Protein AF-X6NHM5-F1 (afdb_monomer_lite)

Foldseek 3Di:
DVPVVVVVVVVVVVVVVVVVVVVVVVVVVVVVVVVVVVVVVVVVVLVVLVVVLVVLVVVLVVLVVVLVVLVVVLVVVLVVLVVVLVVLVVVLVVCVVCLVVVLVVDPDPVVNVVSVVVSVVSVVVSVVSVVVSVVVSVVSVVVSVVSVVVSVVSVVVSVVSVVVSVVVPD

Radius of gyration: 43.14 Å; chains: 1; bounding box: 82×21×137 Å

Structure (mmCIF, N/CA/C/O backbone):
data_AF-X6NHM5-F1
#
_entry.id   AF-X6NHM5-F1
#
loop_
_atom_site.group_PDB
_atom_site.id
_atom_site.type_symbol
_atom_site.label_atom_id
_atom_site.label_alt_id
_atom_site.label_comp_id
_atom_site.label_asym_id
_atom_site.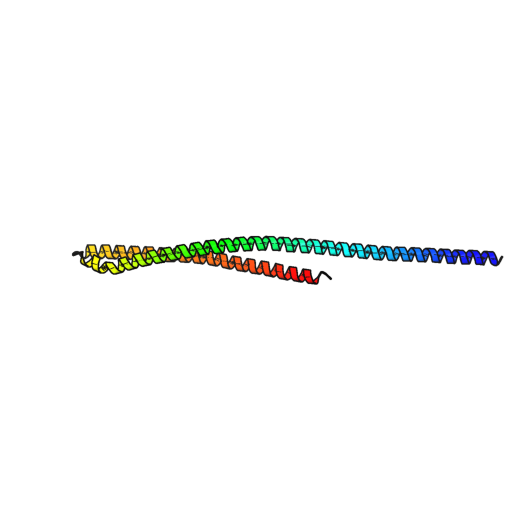label_entity_id
_atom_site.label_seq_id
_atom_site.pdbx_PDB_ins_code
_atom_site.Cartn_x
_atom_site.Cartn_y
_atom_site.Cartn_z
_atom_site.occupancy
_atom_site.B_iso_or_equiv
_atom_site.auth_seq_id
_atom_site.auth_comp_id
_atom_site.auth_asym_id
_atom_site.auth_atom_id
_atom_site.pdbx_PDB_model_num
ATOM 1 N N . MET A 1 1 ? 53.031 12.654 -90.126 1.00 52.62 1 MET A N 1
ATOM 2 C CA . MET A 1 1 ? 52.202 13.655 -89.400 1.00 52.62 1 MET A CA 1
ATOM 3 C C . MET A 1 1 ? 50.779 13.189 -89.024 1.00 52.62 1 MET A C 1
ATOM 5 O O . MET A 1 1 ? 50.084 13.960 -88.372 1.00 52.62 1 MET A O 1
ATOM 9 N N . ARG A 1 2 ? 50.324 11.963 -89.361 1.00 51.19 2 ARG A N 1
ATOM 10 C CA . ARG A 1 2 ? 49.037 11.410 -88.867 1.00 51.19 2 ARG A CA 1
ATOM 11 C C . ARG A 1 2 ? 49.172 10.538 -87.603 1.00 51.19 2 ARG A C 1
ATOM 13 O O . ARG A 1 2 ? 48.276 10.583 -86.773 1.00 51.19 2 ARG A O 1
ATOM 20 N N . GLU A 1 3 ? 50.293 9.840 -87.407 1.00 51.38 3 GLU A N 1
ATOM 21 C CA . GLU A 1 3 ? 50.509 8.931 -86.259 1.00 51.38 3 GLU A CA 1
ATOM 22 C C . GLU A 1 3 ? 50.640 9.661 -84.911 1.00 51.38 3 GLU A C 1
ATOM 24 O O . GLU A 1 3 ? 49.907 9.341 -83.979 1.00 51.38 3 GLU A O 1
ATOM 29 N N . LEU A 1 4 ? 51.431 10.742 -84.852 1.00 51.44 4 LEU A N 1
ATOM 30 C CA . LEU A 1 4 ? 51.610 11.583 -83.652 1.00 51.44 4 LEU A CA 1
ATOM 31 C C . LEU A 1 4 ? 50.310 12.225 -83.128 1.00 51.44 4 LEU A C 1
ATOM 33 O O . LEU A 1 4 ? 50.198 12.496 -81.935 1.00 51.44 4 LEU A O 1
ATOM 37 N N . ARG A 1 5 ? 49.314 12.470 -84.000 1.00 49.97 5 ARG A N 1
ATOM 38 C CA . ARG A 1 5 ? 47.981 12.962 -83.591 1.00 49.97 5 ARG A CA 1
ATOM 39 C C . ARG A 1 5 ? 47.103 11.849 -83.019 1.00 49.97 5 ARG A C 1
ATOM 41 O O . ARG A 1 5 ? 46.233 12.139 -82.204 1.00 49.97 5 ARG A O 1
ATOM 48 N N . SER A 1 6 ? 47.305 10.598 -83.436 1.00 55.91 6 SER A N 1
ATOM 49 C CA . SER A 1 6 ? 46.539 9.461 -82.915 1.00 55.91 6 SER A CA 1
ATOM 50 C C . SER A 1 6 ? 47.004 9.071 -81.510 1.00 55.91 6 SER A C 1
ATOM 52 O O . SER A 1 6 ? 46.161 8.896 -80.637 1.00 55.91 6 SER A O 1
ATOM 54 N N . GLU A 1 7 ? 48.317 9.095 -81.250 1.00 55.78 7 GLU A N 1
ATOM 55 C CA . GLU A 1 7 ? 48.898 8.799 -79.932 1.00 55.78 7 GLU A CA 1
ATOM 56 C C . GLU A 1 7 ? 48.515 9.848 -78.883 1.00 55.78 7 GLU A C 1
ATOM 58 O O . GLU A 1 7 ? 48.032 9.494 -77.812 1.00 55.78 7 GLU A O 1
ATOM 63 N N . THR A 1 8 ? 48.595 11.144 -79.213 1.00 61.34 8 THR A N 1
ATOM 64 C CA . THR A 1 8 ? 48.142 12.221 -78.306 1.00 61.34 8 THR A CA 1
ATOM 65 C C . THR A 1 8 ? 46.634 12.193 -78.051 1.00 61.34 8 THR A C 1
ATOM 67 O O . THR A 1 8 ? 46.175 12.591 -76.980 1.00 61.34 8 THR A O 1
ATOM 70 N N . THR A 1 9 ? 45.836 11.714 -79.008 1.00 66.38 9 THR A N 1
ATOM 71 C CA . THR A 1 9 ? 44.388 11.542 -78.810 1.00 66.38 9 THR A CA 1
ATOM 72 C C . THR A 1 9 ? 44.104 10.336 -77.912 1.00 66.38 9 THR A C 1
ATOM 74 O O . THR A 1 9 ? 43.280 10.422 -77.003 1.00 66.38 9 THR A O 1
ATOM 77 N N . GLN A 1 10 ? 44.821 9.230 -78.108 1.00 65.44 10 GLN A N 1
ATOM 78 C CA . GLN A 1 10 ? 44.658 7.991 -77.348 1.00 65.44 10 GLN A CA 1
ATOM 79 C C . GLN A 1 10 ? 45.160 8.126 -75.899 1.00 65.44 10 GLN A C 1
ATOM 81 O O . GLN A 1 10 ? 44.503 7.650 -74.972 1.00 65.44 10 GLN A O 1
ATOM 86 N N . GLU A 1 11 ? 46.249 8.864 -75.680 1.00 72.81 11 GLU A N 1
ATOM 87 C CA . GLU A 1 11 ? 46.784 9.193 -74.354 1.00 72.81 11 GLU A CA 1
ATOM 88 C C . GLU A 1 11 ? 45.845 10.127 -73.568 1.00 72.81 11 GLU A C 1
ATOM 90 O O . GLU A 1 11 ? 45.578 9.900 -72.385 1.00 72.81 11 GLU A O 1
ATOM 95 N N . ASN A 1 12 ? 45.243 11.119 -74.237 1.00 77.06 12 ASN A N 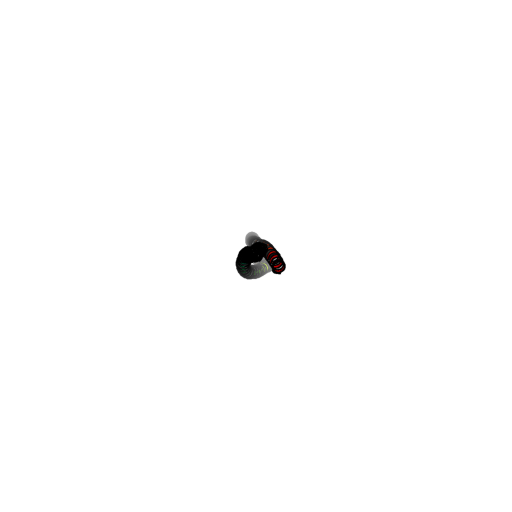1
ATOM 96 C CA . ASN A 1 12 ? 44.222 11.978 -73.629 1.00 77.06 12 ASN A CA 1
ATOM 97 C C . ASN A 1 12 ? 42.945 11.206 -73.267 1.00 77.06 12 ASN A C 1
ATOM 99 O O . ASN A 1 12 ? 42.371 11.430 -72.200 1.00 77.06 12 ASN A O 1
ATOM 103 N N . ILE A 1 13 ? 42.511 10.265 -74.114 1.00 76.31 13 ILE A N 1
ATOM 104 C CA . ILE A 1 13 ? 41.374 9.384 -73.813 1.00 76.31 13 ILE A CA 1
ATOM 105 C C . ILE A 1 13 ? 41.683 8.519 -72.585 1.00 76.31 13 ILE A C 1
ATOM 107 O O . ILE A 1 13 ? 40.864 8.443 -71.668 1.00 76.31 13 ILE A O 1
ATOM 111 N N . TYR A 1 14 ? 42.872 7.916 -72.522 1.00 75.94 14 TYR A N 1
ATOM 112 C CA . TYR A 1 14 ? 43.276 7.088 -71.386 1.00 75.94 14 TYR A CA 1
ATOM 113 C C . TYR A 1 14 ? 43.342 7.890 -70.078 1.00 75.94 14 TYR A C 1
ATOM 115 O O . TYR A 1 14 ? 42.801 7.462 -69.056 1.00 75.94 14 TYR A O 1
ATOM 123 N N . LYS A 1 15 ? 43.924 9.094 -70.108 1.00 84.44 15 LYS A N 1
ATOM 124 C CA . LYS A 1 15 ? 43.988 9.992 -68.947 1.00 84.44 15 LYS A CA 1
ATOM 125 C C . LYS A 1 15 ? 42.595 10.374 -68.433 1.00 84.44 15 LYS A C 1
ATOM 127 O O . LYS A 1 15 ? 42.334 10.261 -67.236 1.00 84.44 15 LYS A O 1
ATOM 132 N N . ASN A 1 16 ? 41.677 10.721 -69.337 1.00 82.81 16 ASN A N 1
ATOM 133 C CA . ASN A 1 16 ? 40.291 11.041 -68.989 1.00 82.81 16 ASN A CA 1
ATOM 134 C C . ASN A 1 16 ? 39.555 9.847 -68.357 1.00 82.81 16 ASN A C 1
ATOM 136 O O . ASN A 1 16 ? 38.809 10.020 -67.392 1.00 82.81 16 ASN A O 1
ATOM 140 N N . LEU A 1 17 ? 39.789 8.628 -68.857 1.00 76.44 17 LEU A N 1
ATOM 141 C CA . LEU A 1 17 ? 39.217 7.406 -68.282 1.00 76.44 17 LEU A CA 1
ATOM 142 C C . LEU A 1 17 ? 39.751 7.135 -66.868 1.00 76.44 17 LEU A C 1
ATOM 144 O O . LEU A 1 17 ? 38.972 6.828 -65.962 1.00 76.44 17 LEU A O 1
ATOM 148 N N . VAL A 1 18 ? 41.058 7.298 -66.647 1.00 86.50 18 VAL A N 1
ATOM 149 C CA . VAL A 1 18 ? 41.680 7.136 -65.322 1.00 86.50 18 VAL A CA 1
ATOM 150 C C . VAL A 1 18 ? 41.124 8.152 -64.319 1.00 86.50 18 VAL A C 1
ATOM 152 O O . VAL A 1 18 ? 40.799 7.788 -63.182 1.00 86.50 18 VAL A O 1
ATOM 155 N N . ASP A 1 19 ? 40.959 9.410 -64.727 1.00 89.06 19 ASP A N 1
ATOM 156 C CA . ASP A 1 19 ? 40.415 10.460 -63.864 1.00 89.06 19 ASP A CA 1
ATOM 157 C C . ASP A 1 19 ? 38.925 10.239 -63.546 1.00 89.06 19 ASP A C 1
ATOM 159 O O . ASP A 1 19 ? 38.513 10.411 -62.392 1.00 89.06 19 ASP A O 1
ATOM 163 N N . ALA A 1 20 ? 38.131 9.743 -64.502 1.00 76.06 20 ALA A N 1
ATOM 164 C CA . ALA A 1 20 ? 36.736 9.361 -64.275 1.00 76.06 20 ALA A CA 1
ATOM 165 C C . ALA A 1 20 ? 36.598 8.198 -63.273 1.00 76.06 20 ALA A C 1
ATOM 167 O O . ALA A 1 20 ? 35.759 8.250 -62.366 1.00 76.06 20 ALA A O 1
ATOM 168 N N . VAL A 1 21 ? 37.452 7.170 -63.370 1.00 80.88 21 VAL A N 1
ATOM 169 C CA . VAL A 1 21 ? 37.481 6.049 -62.411 1.00 80.88 21 VAL A CA 1
ATOM 170 C C . VAL A 1 21 ? 37.860 6.537 -61.008 1.00 80.88 21 VAL A C 1
ATOM 172 O O . VAL A 1 21 ? 37.208 6.171 -60.023 1.00 80.88 21 VAL A O 1
ATOM 175 N N . ARG A 1 22 ? 38.867 7.413 -60.891 1.00 85.19 22 ARG A N 1
ATOM 176 C CA . ARG A 1 22 ? 39.259 8.021 -59.607 1.00 85.19 22 ARG A CA 1
ATOM 177 C C . ARG A 1 22 ? 38.136 8.858 -59.000 1.00 85.19 22 ARG A C 1
ATOM 179 O O . ARG A 1 22 ? 37.890 8.753 -57.796 1.00 85.19 22 ARG A O 1
ATOM 186 N N . LEU A 1 23 ? 37.447 9.661 -59.810 1.00 84.12 23 LEU A N 1
ATOM 187 C CA . LEU A 1 23 ? 36.310 10.463 -59.365 1.00 84.12 23 LEU A CA 1
ATOM 188 C C . LEU A 1 23 ? 35.165 9.572 -58.867 1.00 84.12 23 LEU A C 1
ATOM 190 O O . LEU A 1 23 ? 34.665 9.793 -57.765 1.00 84.12 23 LEU A O 1
ATOM 194 N N . ASN A 1 24 ? 34.810 8.520 -59.610 1.00 82.88 24 ASN A N 1
ATOM 195 C CA . ASN A 1 24 ? 33.775 7.565 -59.206 1.00 82.88 24 ASN A CA 1
ATOM 196 C C . ASN A 1 24 ? 34.109 6.898 -57.858 1.00 82.88 24 ASN A C 1
ATOM 198 O O . ASN A 1 24 ? 33.262 6.821 -56.967 1.00 82.88 24 ASN A O 1
ATOM 202 N N . ASN A 1 25 ? 35.366 6.493 -57.653 1.00 85.69 25 ASN A N 1
ATOM 203 C CA . ASN A 1 25 ? 35.817 5.919 -56.381 1.00 85.69 25 ASN A CA 1
ATOM 204 C C . ASN A 1 25 ? 35.744 6.922 -55.219 1.00 85.69 25 ASN A C 1
ATOM 206 O O . ASN A 1 25 ? 35.293 6.565 -54.129 1.00 85.69 25 ASN A O 1
ATOM 210 N N . ARG A 1 26 ? 36.124 8.190 -55.441 1.00 84.88 26 ARG A N 1
ATOM 211 C CA . ARG A 1 26 ? 35.975 9.260 -54.437 1.00 84.88 26 ARG A CA 1
ATOM 212 C C . ARG A 1 26 ? 34.509 9.510 -54.088 1.00 84.88 26 ARG A C 1
ATOM 214 O O . ARG A 1 26 ? 34.182 9.597 -52.908 1.00 84.88 26 ARG A O 1
ATOM 221 N N . LEU A 1 27 ? 33.620 9.572 -55.080 1.00 83.69 27 LEU A N 1
ATOM 222 C CA . LEU A 1 27 ? 32.183 9.772 -54.866 1.00 83.69 27 LEU A CA 1
ATOM 223 C C . LEU A 1 27 ? 31.553 8.607 -54.089 1.00 83.69 27 LEU A C 1
ATOM 225 O O . LEU A 1 27 ? 30.811 8.842 -53.134 1.00 83.69 27 LEU A O 1
ATOM 229 N N . LYS A 1 28 ? 31.905 7.358 -54.425 1.00 84.75 28 LYS A N 1
ATOM 230 C CA . LYS A 1 28 ? 31.481 6.164 -53.672 1.00 84.75 28 LYS A CA 1
ATOM 231 C C . LYS A 1 28 ? 31.977 6.195 -52.227 1.00 84.75 28 LYS A C 1
ATOM 233 O O . LYS A 1 28 ? 31.181 5.982 -51.313 1.00 84.75 28 LYS A O 1
ATOM 238 N N . LYS A 1 29 ? 33.257 6.523 -52.008 1.00 86.56 29 LYS A N 1
ATOM 239 C CA . LYS A 1 29 ? 33.836 6.678 -50.665 1.00 86.56 29 LYS A CA 1
ATOM 240 C C . LYS A 1 29 ? 33.117 7.769 -49.869 1.00 86.56 29 LYS A C 1
ATOM 242 O O . LYS A 1 29 ? 32.764 7.544 -48.718 1.00 86.56 29 LYS A O 1
ATOM 247 N N . ASN A 1 30 ? 32.838 8.916 -50.482 1.00 88.56 30 ASN A N 1
ATOM 248 C CA . ASN A 1 30 ? 32.126 10.014 -49.826 1.00 88.56 30 ASN A CA 1
ATOM 249 C C . ASN A 1 30 ? 30.689 9.627 -49.452 1.00 88.56 30 ASN A C 1
ATOM 251 O O . ASN A 1 30 ? 30.248 9.930 -48.345 1.00 88.56 30 ASN A O 1
ATOM 255 N N . LYS A 1 31 ? 29.971 8.918 -50.334 1.00 89.38 31 LYS A N 1
ATOM 256 C CA . LYS A 1 31 ? 28.634 8.382 -50.036 1.00 89.38 31 LYS A CA 1
ATOM 257 C C . LYS A 1 31 ? 28.677 7.396 -48.867 1.00 89.38 31 LYS A C 1
ATOM 259 O O . LYS A 1 31 ? 27.874 7.518 -47.949 1.00 89.38 31 LYS A O 1
ATOM 264 N N . PHE A 1 32 ? 29.636 6.470 -48.871 1.00 87.06 32 PHE A N 1
ATOM 265 C CA . PHE A 1 32 ? 29.839 5.525 -47.773 1.00 87.06 32 PHE A CA 1
ATOM 266 C C . PHE A 1 32 ? 30.114 6.243 -46.444 1.00 87.06 32 PHE A C 1
ATOM 268 O O . PHE A 1 32 ? 29.425 5.992 -45.463 1.00 87.06 32 PHE A O 1
ATOM 275 N N . LEU A 1 33 ? 31.051 7.198 -46.420 1.00 90.19 33 LEU A N 1
ATOM 276 C CA . LEU A 1 33 ? 31.375 7.969 -45.214 1.00 90.19 33 LEU A CA 1
ATOM 277 C C . LEU A 1 33 ? 30.179 8.784 -44.700 1.00 90.19 33 LEU A C 1
ATOM 279 O O . LEU A 1 33 ? 29.989 8.893 -43.489 1.00 90.19 33 LEU A O 1
ATOM 283 N N . LYS A 1 34 ? 29.352 9.334 -45.600 1.00 91.19 34 LYS A N 1
ATOM 284 C CA . LYS A 1 34 ? 28.111 10.026 -45.226 1.00 91.19 34 LYS A CA 1
ATOM 285 C C . LYS A 1 34 ? 27.117 9.073 -44.559 1.00 91.19 34 LYS A C 1
ATOM 287 O O . LYS A 1 34 ? 26.538 9.448 -43.542 1.00 91.19 34 LYS A O 1
ATOM 292 N N . ASN A 1 35 ? 26.953 7.865 -45.098 1.00 89.75 35 ASN A N 1
ATOM 293 C CA . ASN A 1 35 ? 26.085 6.843 -44.511 1.00 89.75 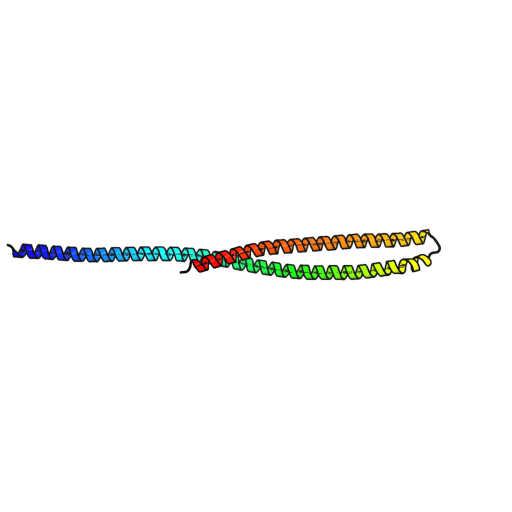35 ASN A CA 1
ATOM 294 C C . ASN A 1 35 ? 26.595 6.418 -43.130 1.00 89.75 35 ASN A C 1
ATOM 296 O O . ASN A 1 35 ? 25.856 6.542 -42.166 1.00 89.75 35 ASN A O 1
ATOM 300 N N . VAL A 1 36 ? 27.882 6.074 -43.001 1.00 87.62 36 VAL A N 1
ATOM 301 C CA . VAL A 1 36 ? 28.494 5.702 -41.711 1.00 87.62 36 VAL A CA 1
ATOM 302 C C . VAL A 1 36 ? 28.327 6.806 -40.665 1.00 87.62 36 VAL A C 1
ATOM 304 O O . VAL A 1 36 ? 28.010 6.531 -39.510 1.00 87.62 36 VAL A O 1
ATOM 307 N N . ARG A 1 37 ? 28.500 8.077 -41.052 1.00 91.06 37 ARG A N 1
ATOM 308 C CA . ARG A 1 37 ? 28.278 9.210 -40.144 1.00 91.06 37 ARG A CA 1
ATOM 309 C C . ARG A 1 37 ? 26.819 9.306 -39.693 1.00 91.06 37 ARG A C 1
ATOM 311 O O . ARG A 1 37 ? 26.570 9.618 -38.530 1.00 91.06 37 ARG A O 1
ATOM 318 N N . ASN A 1 38 ? 25.874 9.072 -40.599 1.00 91.44 38 ASN A N 1
ATOM 319 C CA . ASN A 1 38 ? 24.453 9.059 -40.271 1.00 91.44 38 ASN A CA 1
ATOM 320 C C . ASN A 1 38 ? 24.103 7.887 -39.344 1.00 91.44 38 ASN A C 1
ATOM 322 O O . ASN A 1 38 ? 23.431 8.097 -38.339 1.00 91.44 38 ASN A O 1
ATOM 326 N N . ASP A 1 39 ? 24.617 6.693 -39.626 1.00 86.31 39 ASP A N 1
ATOM 327 C CA . ASP A 1 39 ? 24.392 5.497 -38.811 1.00 86.31 39 ASP A CA 1
ATOM 328 C C . ASP A 1 39 ? 24.951 5.689 -37.397 1.00 86.31 39 ASP A C 1
ATOM 330 O O . ASP A 1 39 ? 24.263 5.425 -36.413 1.00 86.31 39 ASP A O 1
ATOM 334 N N . PHE A 1 40 ? 26.155 6.260 -37.274 1.00 88.75 40 PHE A N 1
ATOM 335 C CA . PHE A 1 40 ? 26.744 6.603 -35.978 1.00 88.75 40 PHE A CA 1
ATOM 336 C C . PHE A 1 40 ? 25.910 7.642 -35.211 1.00 88.75 40 PHE A C 1
ATOM 338 O O . PHE A 1 40 ? 25.739 7.533 -33.996 1.00 88.75 40 PHE A O 1
ATOM 345 N N . TYR A 1 41 ? 25.352 8.638 -35.906 1.00 90.69 41 TYR A N 1
ATOM 346 C CA . TYR A 1 41 ? 24.453 9.615 -35.291 1.00 90.69 41 TYR A CA 1
ATOM 347 C C . TYR A 1 41 ? 23.172 8.956 -34.754 1.00 90.69 41 TYR A C 1
ATOM 349 O O . TYR A 1 41 ? 22.793 9.212 -33.609 1.00 90.69 41 TYR A O 1
ATOM 357 N N . GLN A 1 42 ? 22.538 8.074 -35.535 1.00 88.38 42 GLN A N 1
ATOM 358 C CA . GLN A 1 42 ? 21.352 7.330 -35.093 1.00 88.38 42 GLN A CA 1
ATOM 359 C C . GLN A 1 42 ? 21.675 6.387 -33.928 1.00 88.38 42 GLN A C 1
ATOM 361 O O . GLN A 1 42 ? 20.933 6.350 -32.949 1.00 88.38 42 GLN A O 1
ATOM 366 N N . PHE A 1 43 ? 22.816 5.696 -33.978 1.00 86.69 43 PHE A N 1
ATOM 367 C CA . PHE A 1 43 ? 23.294 4.848 -32.887 1.00 86.69 43 PHE A CA 1
ATOM 368 C C . PHE A 1 43 ? 23.472 5.634 -31.581 1.00 86.69 43 PHE A C 1
ATOM 370 O O . PHE A 1 43 ? 22.994 5.210 -30.527 1.00 86.69 43 PHE A O 1
ATOM 377 N N . ASN A 1 44 ? 24.113 6.806 -31.638 1.00 90.44 44 ASN A N 1
ATOM 378 C CA . ASN A 1 44 ? 24.307 7.643 -30.456 1.00 90.44 44 ASN A CA 1
ATOM 379 C C . ASN A 1 44 ? 22.967 8.135 -29.884 1.00 90.44 44 ASN A C 1
ATOM 381 O O . ASN A 1 44 ? 22.762 8.110 -28.670 1.00 90.44 44 ASN A O 1
ATOM 385 N N . LYS A 1 45 ? 22.023 8.516 -30.753 1.00 89.44 45 LYS A N 1
ATOM 386 C CA . LYS A 1 45 ? 20.668 8.905 -30.344 1.00 89.44 45 LYS A CA 1
ATOM 387 C C . LYS A 1 45 ? 19.939 7.758 -29.634 1.00 89.44 45 LYS A C 1
ATOM 389 O O . LYS A 1 45 ? 19.434 7.953 -28.532 1.00 89.44 45 LYS A O 1
ATOM 394 N N . LEU A 1 46 ? 19.938 6.556 -30.216 1.00 87.88 46 LEU A N 1
ATOM 395 C CA . LEU A 1 46 ? 19.330 5.370 -29.602 1.00 87.88 46 LEU A CA 1
ATOM 396 C C . LEU A 1 46 ? 19.994 5.017 -28.264 1.00 87.88 46 LEU A C 1
ATOM 398 O O . LEU A 1 46 ? 19.307 4.687 -27.303 1.00 87.88 46 LEU A O 1
ATOM 402 N N . THR A 1 47 ? 21.316 5.159 -28.163 1.00 88.62 47 THR A N 1
ATOM 403 C CA . THR A 1 47 ? 22.052 4.931 -26.910 1.00 88.62 47 THR A CA 1
ATOM 404 C C . THR A 1 47 ? 21.598 5.894 -25.804 1.00 88.62 47 THR A C 1
ATOM 406 O O . THR A 1 47 ? 21.396 5.487 -24.659 1.00 88.62 47 THR A O 1
ATOM 409 N N . GLN A 1 48 ? 21.388 7.171 -26.130 1.00 89.62 48 GLN A N 1
ATOM 410 C CA . GLN A 1 48 ? 20.879 8.168 -25.180 1.00 89.62 48 GLN A CA 1
ATOM 411 C C . GLN A 1 48 ? 19.424 7.897 -24.761 1.00 89.62 48 GLN A C 1
ATOM 413 O O . GLN A 1 48 ? 19.095 8.010 -23.574 1.00 89.62 48 GLN A O 1
ATOM 418 N N . GLU A 1 49 ? 18.566 7.512 -25.712 1.00 89.38 49 GLU A N 1
ATOM 419 C CA . GLU A 1 49 ? 17.183 7.099 -25.439 1.00 89.38 49 GLU A CA 1
ATOM 420 C C . GLU A 1 49 ? 17.155 5.889 -24.485 1.00 89.38 49 GLU A C 1
ATOM 422 O O . GLU A 1 49 ? 16.484 5.933 -23.450 1.00 89.38 49 GLU A O 1
ATOM 427 N N . LEU A 1 50 ? 17.964 4.858 -24.755 1.00 88.56 50 LEU A N 1
ATOM 428 C CA . LEU A 1 50 ? 18.078 3.660 -23.917 1.00 88.56 50 LEU A CA 1
ATOM 429 C C . LEU A 1 50 ? 18.543 3.982 -22.492 1.00 88.56 50 LEU A C 1
ATOM 431 O O . LEU A 1 50 ? 17.940 3.520 -21.523 1.00 88.56 50 LEU A O 1
ATOM 435 N N . ASN A 1 51 ? 19.574 4.818 -22.344 1.00 91.19 51 ASN A N 1
ATOM 436 C CA . ASN A 1 51 ? 20.071 5.231 -21.028 1.00 91.19 51 ASN A CA 1
ATOM 437 C C . ASN A 1 51 ? 18.992 5.943 -20.199 1.00 91.19 51 ASN A C 1
ATOM 439 O O . ASN A 1 51 ? 18.899 5.752 -18.983 1.00 91.19 51 ASN A O 1
ATOM 443 N N . THR A 1 52 ? 18.142 6.733 -20.855 1.00 91.44 52 THR A N 1
ATOM 444 C CA . THR A 1 52 ? 17.025 7.417 -20.197 1.00 91.44 52 THR A CA 1
ATOM 445 C C . THR A 1 52 ? 15.964 6.422 -19.724 1.00 91.44 52 THR A C 1
ATOM 447 O O . THR A 1 52 ? 15.514 6.519 -18.579 1.00 91.44 52 THR A O 1
ATOM 450 N N . ILE A 1 53 ? 15.612 5.434 -20.557 1.00 92.00 53 ILE A N 1
ATOM 451 C CA . ILE A 1 53 ? 14.673 4.358 -20.199 1.00 92.00 53 ILE A CA 1
ATOM 452 C C . ILE A 1 53 ? 15.201 3.565 -18.998 1.00 92.00 53 ILE A C 1
ATOM 454 O O . ILE A 1 53 ? 14.480 3.403 -18.014 1.00 92.00 53 ILE A O 1
ATOM 458 N N . ILE A 1 54 ? 16.470 3.142 -19.027 1.00 92.25 54 ILE A N 1
ATOM 459 C CA . ILE A 1 54 ? 17.108 2.388 -17.932 1.00 92.25 54 ILE A CA 1
ATOM 460 C C . ILE A 1 54 ? 17.083 3.186 -16.624 1.00 92.25 54 ILE A C 1
ATOM 462 O O . ILE A 1 54 ? 16.755 2.650 -15.563 1.00 92.25 54 ILE A O 1
ATOM 466 N N . ARG A 1 55 ? 17.387 4.486 -16.678 1.00 94.81 55 ARG A N 1
ATOM 467 C CA . ARG A 1 55 ? 17.344 5.350 -15.493 1.00 94.81 55 ARG A CA 1
ATOM 468 C C . ARG A 1 55 ? 15.937 5.421 -14.894 1.00 94.81 55 ARG A C 1
ATOM 470 O O . ARG A 1 55 ? 15.783 5.253 -13.684 1.00 94.81 55 ARG A O 1
ATOM 477 N N . HIS A 1 56 ? 14.916 5.652 -15.721 1.00 94.88 56 HIS A N 1
ATOM 478 C CA . HIS A 1 56 ? 13.525 5.709 -15.259 1.00 94.88 56 HIS A CA 1
ATOM 479 C C . HIS A 1 56 ? 13.043 4.360 -14.716 1.00 94.88 56 HIS A C 1
ATOM 481 O O . HIS A 1 56 ? 12.341 4.327 -13.702 1.00 94.88 56 HIS A O 1
ATOM 487 N N . LEU A 1 57 ? 13.465 3.259 -15.340 1.00 95.75 57 LEU A N 1
ATOM 488 C CA . LEU A 1 57 ? 13.205 1.900 -14.880 1.00 95.75 57 LEU A CA 1
ATOM 489 C C . LEU A 1 57 ? 13.755 1.680 -13.466 1.00 95.75 57 LEU A C 1
ATOM 491 O O . LEU A 1 57 ? 12.990 1.354 -12.559 1.00 95.75 57 LEU A O 1
ATOM 495 N N . ASN A 1 58 ? 15.044 1.947 -13.245 1.00 96.94 58 ASN A N 1
ATOM 496 C CA . ASN A 1 58 ? 15.690 1.767 -11.940 1.00 96.94 58 ASN A CA 1
ATOM 497 C C . ASN A 1 58 ? 15.039 2.619 -10.841 1.00 96.94 58 ASN A C 1
ATOM 499 O O . ASN A 1 58 ? 14.798 2.149 -9.723 1.00 96.94 58 ASN A O 1
ATOM 503 N N . GLN A 1 59 ? 14.704 3.871 -11.161 1.00 97.31 59 GLN A N 1
ATOM 504 C CA . GLN A 1 59 ? 14.018 4.757 -10.226 1.00 97.31 59 GLN A CA 1
ATOM 505 C C . GLN A 1 59 ? 12.616 4.235 -9.878 1.00 97.31 59 GLN A C 1
ATOM 507 O O . GLN A 1 59 ? 12.230 4.218 -8.707 1.00 97.31 59 GLN A O 1
ATOM 512 N N . THR A 1 60 ? 11.857 3.774 -10.873 1.00 97.62 60 THR A N 1
ATOM 513 C CA . THR A 1 60 ? 10.490 3.269 -10.673 1.00 97.62 60 THR A CA 1
ATOM 514 C C . THR A 1 60 ? 10.484 1.947 -9.909 1.00 97.62 60 THR A C 1
ATOM 516 O O . THR A 1 60 ? 9.664 1.776 -9.005 1.00 97.62 60 THR A O 1
ATOM 519 N N . MET A 1 61 ? 11.441 1.052 -10.170 1.00 97.62 61 MET A N 1
ATOM 520 C CA . MET A 1 61 ? 11.656 -0.153 -9.362 1.00 97.62 61 MET A CA 1
ATOM 521 C C . MET A 1 61 ? 11.932 0.193 -7.898 1.00 97.62 61 MET A C 1
ATOM 523 O O . MET A 1 61 ? 11.265 -0.330 -7.004 1.00 97.62 61 MET A O 1
ATOM 527 N N . THR A 1 62 ? 12.858 1.122 -7.648 1.00 98.06 62 THR A N 1
ATOM 528 C CA . THR A 1 62 ? 13.193 1.570 -6.288 1.00 98.06 62 THR A CA 1
ATOM 529 C C . THR A 1 62 ? 11.967 2.124 -5.564 1.00 98.06 62 THR A C 1
ATOM 531 O O . THR A 1 62 ? 11.698 1.768 -4.415 1.00 98.06 62 THR A O 1
ATOM 534 N N . ASN A 1 63 ? 11.184 2.970 -6.235 1.00 97.81 63 ASN A N 1
ATOM 535 C CA . ASN A 1 63 ? 9.968 3.536 -5.656 1.00 97.81 63 ASN A CA 1
ATOM 536 C C . ASN A 1 63 ? 8.897 2.467 -5.405 1.00 97.81 63 ASN A C 1
ATOM 538 O O . ASN A 1 63 ? 8.237 2.502 -4.370 1.00 97.81 63 ASN A O 1
ATOM 542 N N . THR A 1 64 ? 8.773 1.484 -6.299 1.00 98.19 64 THR A N 1
ATOM 543 C CA . THR A 1 64 ? 7.869 0.338 -6.123 1.00 98.19 64 THR A CA 1
ATOM 544 C C . THR A 1 64 ? 8.253 -0.477 -4.893 1.00 98.19 64 THR A C 1
ATOM 546 O O . THR A 1 64 ? 7.386 -0.846 -4.104 1.00 98.19 64 THR A O 1
ATOM 549 N N . PHE A 1 65 ? 9.547 -0.727 -4.683 1.00 98.12 65 PHE A N 1
ATOM 550 C CA . PHE A 1 65 ? 10.025 -1.434 -3.497 1.00 98.12 65 PHE A CA 1
ATOM 551 C C . PHE A 1 65 ? 9.720 -0.658 -2.209 1.00 98.12 65 PHE A C 1
ATOM 553 O O . PHE A 1 65 ? 9.156 -1.217 -1.271 1.00 98.12 65 PHE A O 1
ATOM 560 N N . LYS A 1 66 ? 10.003 0.651 -2.187 1.00 97.56 66 LYS A N 1
ATOM 561 C CA . LYS A 1 66 ? 9.660 1.524 -1.050 1.00 97.56 66 LYS A CA 1
ATOM 562 C C . LYS A 1 66 ? 8.158 1.544 -0.767 1.00 97.56 66 LYS A C 1
ATOM 564 O O . LYS A 1 66 ? 7.756 1.520 0.391 1.00 97.56 66 LYS A O 1
ATOM 569 N N . TRP A 1 67 ? 7.331 1.579 -1.810 1.00 98.19 67 TRP A N 1
ATOM 570 C CA . TRP A 1 67 ? 5.879 1.513 -1.668 1.00 98.19 67 TRP A CA 1
ATOM 571 C C . TRP A 1 67 ? 5.427 0.177 -1.069 1.00 98.19 67 TRP A C 1
ATOM 573 O O . TRP A 1 67 ? 4.634 0.185 -0.132 1.00 98.19 67 TRP A O 1
ATOM 583 N N . LYS A 1 68 ? 5.978 -0.955 -1.533 1.00 97.81 68 LYS A N 1
ATOM 584 C CA . LYS A 1 68 ? 5.680 -2.285 -0.970 1.00 97.81 68 LYS A CA 1
ATOM 585 C C . LYS A 1 68 ? 6.039 -2.369 0.511 1.00 97.81 68 LYS A C 1
ATOM 587 O O . LYS A 1 68 ? 5.255 -2.899 1.288 1.00 97.81 68 LYS A O 1
ATOM 592 N N . LEU A 1 69 ? 7.196 -1.832 0.902 1.00 97.94 69 LEU A N 1
ATOM 593 C CA . LEU A 1 69 ? 7.604 -1.796 2.306 1.00 97.94 69 LEU A CA 1
ATOM 594 C C . LEU A 1 69 ? 6.576 -1.035 3.155 1.00 97.94 69 LEU A C 1
ATOM 596 O O . LEU A 1 69 ? 6.039 -1.595 4.106 1.00 97.94 69 LEU A O 1
ATOM 600 N N . ARG A 1 70 ? 6.215 0.186 2.740 1.00 97.38 70 ARG A N 1
ATOM 601 C CA . ARG A 1 70 ? 5.199 0.999 3.430 1.00 97.38 70 ARG A CA 1
ATOM 602 C C . ARG A 1 70 ? 3.830 0.325 3.480 1.00 97.38 70 ARG A C 1
ATOM 604 O O . ARG A 1 70 ? 3.122 0.451 4.471 1.00 97.38 70 ARG A O 1
ATOM 611 N N . PHE A 1 71 ? 3.450 -0.390 2.422 1.00 98.06 71 PHE A N 1
ATOM 612 C CA . PHE A 1 71 ? 2.215 -1.170 2.401 1.00 98.06 71 PHE A CA 1
ATOM 613 C C . PHE A 1 71 ? 2.208 -2.229 3.509 1.00 98.06 71 PHE A C 1
ATOM 615 O O . PHE A 1 71 ? 1.233 -2.326 4.250 1.00 98.06 71 PHE A O 1
ATOM 622 N N . PHE A 1 72 ? 3.292 -2.996 3.660 1.00 98.00 72 PHE A N 1
ATOM 623 C CA . PHE A 1 72 ? 3.382 -4.005 4.718 1.00 98.00 72 PHE A CA 1
ATOM 624 C C . PHE A 1 72 ? 3.423 -3.385 6.118 1.00 98.00 72 PHE A C 1
ATOM 626 O O . PHE A 1 72 ? 2.777 -3.906 7.026 1.00 98.00 72 PHE A O 1
ATOM 633 N N . GLU A 1 73 ? 4.126 -2.264 6.288 1.00 97.06 73 GLU A N 1
ATOM 634 C CA . GLU A 1 73 ? 4.163 -1.515 7.550 1.00 97.06 73 GLU A CA 1
ATOM 635 C C . GLU A 1 73 ? 2.761 -1.044 7.968 1.00 97.06 73 GLU A C 1
ATOM 637 O O . GLU A 1 73 ? 2.318 -1.316 9.087 1.00 97.06 73 GLU A O 1
ATOM 642 N N . GLU A 1 74 ? 2.017 -0.401 7.063 1.00 97.19 74 GLU A N 1
ATOM 643 C CA . GLU A 1 74 ? 0.659 0.071 7.355 1.00 97.19 74 GLU A CA 1
ATOM 644 C C . GLU A 1 74 ? -0.341 -1.082 7.511 1.00 97.19 74 GLU A C 1
ATOM 646 O O . GLU A 1 74 ? -1.269 -0.977 8.317 1.00 97.19 74 GLU A O 1
ATOM 651 N N . LEU A 1 75 ? -0.146 -2.210 6.819 1.00 97.00 75 LEU A N 1
ATOM 652 C CA . LEU A 1 75 ? -0.945 -3.419 7.024 1.00 97.00 75 LEU A CA 1
ATOM 653 C C . LEU A 1 75 ? -0.751 -3.983 8.438 1.00 97.00 75 LEU A C 1
ATOM 655 O O . LEU A 1 75 ? -1.733 -4.253 9.134 1.00 97.00 75 LEU A O 1
ATOM 659 N N . ALA A 1 76 ? 0.500 -4.124 8.884 1.00 97.25 76 ALA A N 1
ATOM 660 C CA . ALA A 1 76 ? 0.822 -4.610 10.224 1.00 97.25 76 ALA A CA 1
ATOM 661 C C . ALA A 1 76 ? 0.268 -3.675 11.309 1.00 97.25 76 ALA A C 1
ATOM 663 O O . ALA A 1 76 ? -0.353 -4.127 12.275 1.00 97.25 76 ALA A O 1
ATOM 664 N N . LYS A 1 77 ? 0.421 -2.363 11.113 1.00 96.75 77 LYS A N 1
ATOM 665 C CA . LYS A 1 77 ? -0.127 -1.336 12.004 1.00 96.75 77 LYS A CA 1
ATOM 666 C C . LYS A 1 77 ? -1.654 -1.377 12.060 1.00 96.75 77 LYS A C 1
ATOM 668 O O . LYS A 1 77 ? -2.222 -1.358 13.149 1.00 96.75 77 LYS A O 1
ATOM 673 N N . SER A 1 78 ? -2.321 -1.486 10.910 1.00 96.31 78 SER A N 1
ATOM 674 C CA . SER A 1 78 ? -3.785 -1.585 10.828 1.00 96.31 78 SER A CA 1
ATOM 675 C C . SER A 1 78 ? -4.303 -2.817 11.567 1.00 96.31 78 SER A C 1
ATOM 677 O O . SER A 1 78 ? -5.258 -2.711 12.332 1.00 96.31 78 SER A O 1
ATOM 679 N N . LYS A 1 79 ? -3.643 -3.970 11.395 1.00 96.00 79 LYS A N 1
ATOM 680 C CA . LYS A 1 79 ? -3.975 -5.201 12.120 1.00 96.00 79 LYS A CA 1
ATOM 681 C C . LYS A 1 79 ? -3.851 -5.007 13.633 1.00 96.00 79 LYS A C 1
ATOM 683 O O . LYS A 1 79 ? -4.812 -5.256 14.347 1.00 96.00 79 LYS A O 1
ATOM 688 N N . SER A 1 80 ? -2.708 -4.504 14.101 1.00 96.12 80 SER A N 1
ATOM 689 C CA . SER A 1 80 ? -2.468 -4.254 15.531 1.00 96.12 80 SER A CA 1
ATOM 690 C C . SER A 1 80 ? -3.512 -3.309 16.144 1.00 96.12 80 SER A C 1
ATOM 692 O O . SER A 1 80 ? -4.047 -3.562 17.227 1.00 96.12 80 SER A O 1
ATOM 694 N N . ASN A 1 81 ? -3.869 -2.249 15.414 1.00 95.44 81 ASN A N 1
ATOM 695 C CA . ASN A 1 81 ? -4.924 -1.324 15.815 1.00 95.44 81 ASN A CA 1
ATOM 696 C C . ASN A 1 81 ? -6.282 -2.028 15.946 1.00 95.44 81 ASN A C 1
ATOM 698 O O . ASN A 1 81 ? -6.972 -1.830 16.941 1.00 95.44 81 ASN A O 1
ATOM 702 N N . ILE A 1 82 ? -6.662 -2.851 14.965 1.00 93.75 82 ILE A N 1
ATOM 703 C CA . ILE A 1 82 ? -7.920 -3.608 14.994 1.00 93.75 82 ILE A CA 1
ATOM 704 C C . ILE A 1 82 ? -7.934 -4.594 16.165 1.00 93.75 82 ILE A C 1
ATOM 706 O O . ILE A 1 82 ? -8.909 -4.620 16.911 1.00 93.75 82 ILE A O 1
ATOM 710 N N . ASP A 1 83 ? -6.854 -5.350 16.367 1.00 95.81 83 ASP A N 1
ATOM 711 C CA . ASP A 1 83 ? -6.742 -6.319 17.462 1.00 95.81 83 ASP A CA 1
ATOM 712 C C . ASP A 1 83 ? -6.895 -5.623 18.829 1.00 95.81 83 ASP A C 1
ATOM 714 O O . ASP A 1 83 ? -7.638 -6.087 19.696 1.00 95.81 83 ASP A O 1
ATOM 718 N N . THR A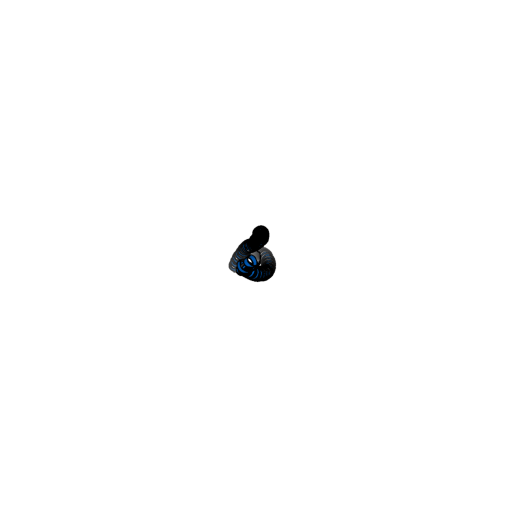 1 84 ? -6.274 -4.450 18.993 1.00 95.12 84 THR A N 1
ATOM 719 C CA . THR A 1 84 ? -6.417 -3.614 20.197 1.00 95.12 84 THR A CA 1
ATOM 720 C C . THR A 1 84 ? -7.861 -3.155 20.398 1.00 95.12 84 THR A C 1
ATOM 722 O O . THR A 1 84 ? -8.402 -3.276 21.497 1.00 95.12 84 THR A O 1
ATOM 725 N N . LEU A 1 85 ? -8.511 -2.655 19.341 1.00 95.50 85 LEU A N 1
ATOM 726 C CA . LEU A 1 85 ? -9.898 -2.199 19.419 1.00 95.50 85 LEU A CA 1
ATOM 727 C C . LEU A 1 85 ? -10.852 -3.343 19.772 1.00 95.50 85 LEU A C 1
ATOM 729 O O . LEU A 1 85 ? -11.725 -3.146 20.609 1.00 95.50 85 LEU A O 1
ATOM 733 N N . ILE A 1 86 ? -10.658 -4.538 19.205 1.00 95.50 86 ILE A N 1
ATOM 734 C CA . ILE A 1 86 ? -11.453 -5.731 19.531 1.00 95.50 86 ILE A CA 1
ATOM 735 C C . ILE A 1 86 ? -11.331 -6.073 21.019 1.00 95.50 86 ILE A C 1
ATOM 737 O O . ILE A 1 86 ? -12.344 -6.301 21.685 1.00 95.50 86 ILE A O 1
ATOM 741 N N . LEU A 1 87 ? -10.108 -6.094 21.557 1.00 95.81 87 LEU A N 1
ATOM 742 C CA . LEU A 1 87 ? -9.876 -6.367 22.977 1.00 95.81 87 LEU A CA 1
ATOM 743 C C . LEU A 1 87 ? -10.591 -5.347 23.869 1.00 95.81 87 LEU A C 1
ATOM 745 O O . LEU A 1 87 ? -11.293 -5.728 24.806 1.00 95.81 87 LEU A O 1
ATOM 749 N N . GLU A 1 88 ? -10.468 -4.061 23.552 1.00 94.44 88 GLU A N 1
ATOM 750 C CA . GLU A 1 88 ? -11.118 -2.987 24.307 1.00 94.44 88 GLU A CA 1
ATOM 751 C C . GLU A 1 88 ? -12.642 -3.049 24.217 1.00 94.44 88 GLU A C 1
ATOM 753 O O . GLU A 1 88 ? -13.324 -2.883 25.229 1.00 94.44 88 GLU A O 1
ATOM 758 N N . THR A 1 89 ? -13.190 -3.359 23.041 1.00 95.56 89 THR A N 1
ATOM 759 C CA . THR A 1 89 ? -14.628 -3.580 22.860 1.00 95.56 89 THR A CA 1
ATOM 760 C C . THR A 1 89 ? -15.127 -4.727 23.726 1.00 95.56 89 THR A C 1
ATOM 762 O O . THR A 1 89 ? -16.153 -4.584 24.389 1.00 95.56 89 THR A O 1
ATOM 765 N N . ASN A 1 90 ? -14.391 -5.838 23.785 1.00 96.06 90 ASN A N 1
ATOM 766 C CA . ASN A 1 90 ? -14.758 -6.980 24.620 1.00 96.06 90 ASN A CA 1
ATOM 767 C C . ASN A 1 90 ? -14.745 -6.621 26.117 1.00 96.06 90 ASN A C 1
ATOM 769 O O . ASN A 1 90 ? -15.655 -7.002 26.858 1.00 96.06 90 ASN A O 1
ATOM 773 N N . LEU A 1 91 ? -13.745 -5.857 26.575 1.00 93.56 91 LEU A N 1
ATOM 774 C CA . LEU A 1 91 ? -13.681 -5.363 27.957 1.00 93.56 91 LEU A CA 1
ATOM 775 C C . LEU A 1 91 ? -14.858 -4.434 28.285 1.00 93.56 91 LEU A C 1
ATOM 777 O O . LEU A 1 91 ? -15.504 -4.586 29.329 1.00 93.56 91 LEU A O 1
ATOM 781 N N . LEU A 1 92 ? -15.178 -3.510 27.379 1.00 94.62 92 LEU A N 1
ATOM 782 C CA . LEU A 1 92 ? -16.294 -2.582 27.533 1.00 94.62 92 LEU A CA 1
ATOM 783 C C . LEU A 1 92 ? -17.630 -3.334 27.577 1.00 94.62 92 LEU A C 1
ATOM 785 O O . LEU A 1 92 ? -18.439 -3.110 28.475 1.00 94.62 92 LEU A O 1
ATOM 789 N N . GLN A 1 93 ? -17.832 -4.292 26.670 1.00 95.06 93 GLN A N 1
ATOM 790 C CA . GLN A 1 93 ? -19.032 -5.124 26.611 1.00 95.06 93 GLN A CA 1
ATOM 791 C C . GLN A 1 93 ? -19.230 -5.932 27.899 1.00 95.06 93 GLN A C 1
ATOM 793 O O . GLN A 1 93 ? -20.342 -5.992 28.426 1.00 95.06 93 GLN A O 1
ATOM 798 N N . ASN A 1 94 ? -18.159 -6.514 28.443 1.00 93.81 94 ASN A N 1
ATOM 799 C CA . ASN A 1 94 ? -18.211 -7.221 29.722 1.00 93.81 94 ASN A CA 1
ATOM 800 C C . ASN A 1 94 ? -18.581 -6.284 30.877 1.00 93.81 94 ASN A C 1
ATOM 802 O O . ASN A 1 94 ? -19.387 -6.650 31.734 1.00 93.81 94 ASN A O 1
ATOM 806 N N . THR A 1 95 ? -18.039 -5.066 30.887 1.00 90.00 95 THR A N 1
ATOM 807 C CA . THR A 1 95 ? -18.362 -4.059 31.908 1.00 90.00 95 THR A CA 1
ATOM 808 C C . THR A 1 95 ? -19.835 -3.651 31.835 1.00 90.00 95 THR A C 1
ATOM 810 O O . THR A 1 95 ? -20.527 -3.701 32.850 1.00 90.00 95 THR A O 1
ATOM 813 N N . ILE A 1 96 ? -20.350 -3.362 30.634 1.00 91.88 96 ILE A N 1
ATOM 814 C CA . ILE A 1 96 ? -21.768 -3.036 30.399 1.00 91.88 96 ILE A CA 1
ATOM 815 C C . ILE A 1 96 ? -22.669 -4.191 30.841 1.00 91.88 96 ILE A C 1
ATOM 817 O O . ILE A 1 96 ? -23.647 -3.982 31.553 1.00 91.88 96 ILE A O 1
ATOM 821 N N . LYS A 1 97 ? -22.323 -5.427 30.470 1.00 93.75 97 LYS A N 1
ATOM 822 C CA . LYS A 1 97 ? -23.090 -6.625 30.837 1.00 93.75 97 LYS A CA 1
ATOM 823 C C . LYS A 1 97 ? -23.171 -6.825 32.353 1.00 93.75 97 LYS A C 1
ATOM 825 O O . LYS A 1 97 ? -24.181 -7.314 32.855 1.00 93.75 97 LYS A O 1
ATOM 830 N N . ASN A 1 98 ? -22.121 -6.456 33.082 1.00 91.19 98 ASN A N 1
ATOM 831 C CA . ASN A 1 98 ? -22.066 -6.567 34.538 1.00 91.19 98 ASN A CA 1
ATOM 832 C C . ASN A 1 98 ? -22.647 -5.345 35.267 1.00 91.19 98 ASN A C 1
ATOM 834 O O . ASN A 1 98 ? -22.865 -5.418 36.477 1.00 91.19 98 ASN A O 1
ATOM 838 N N . LEU A 1 99 ? -22.940 -4.251 34.555 1.00 91.19 99 LEU A N 1
ATOM 839 C CA . LEU A 1 99 ? -23.458 -3.015 35.138 1.00 91.19 99 LEU A CA 1
ATOM 840 C C . LEU A 1 99 ? -24.742 -3.232 35.960 1.00 91.19 99 LEU A C 1
ATOM 842 O O . LEU A 1 99 ? -24.749 -2.777 37.100 1.00 91.19 99 LEU A O 1
ATOM 846 N N . PRO A 1 100 ? -25.776 -3.971 35.501 1.00 89.81 100 PRO A N 1
ATOM 847 C CA . PRO A 1 100 ? -26.994 -4.175 36.293 1.00 89.81 100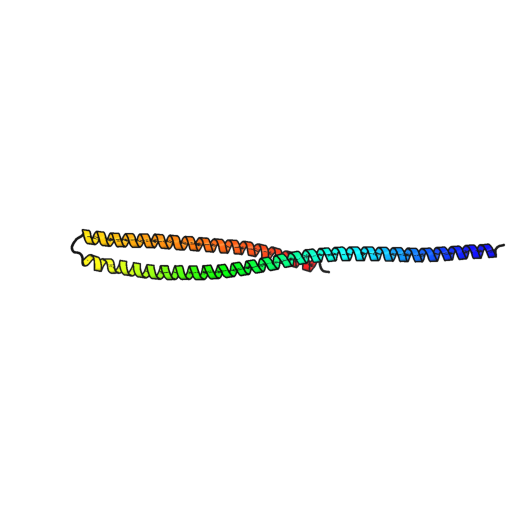 PRO A CA 1
ATOM 848 C C . PRO A 1 100 ? -26.710 -4.823 37.655 1.00 89.81 100 PRO A C 1
ATOM 850 O O . PRO A 1 100 ? -27.107 -4.295 38.689 1.00 89.81 100 PRO A O 1
ATOM 853 N N . LYS A 1 101 ? -25.896 -5.890 37.670 1.00 89.69 101 LYS A N 1
ATOM 854 C CA . LYS A 1 101 ? -25.484 -6.578 38.906 1.00 89.69 101 LYS A CA 1
ATOM 855 C C . LYS A 1 101 ? -24.713 -5.665 39.860 1.00 89.69 101 LYS A C 1
ATOM 857 O O . LYS A 1 101 ? -24.788 -5.846 41.071 1.00 89.69 101 LYS A O 1
ATOM 862 N N . ASN A 1 102 ? -23.940 -4.721 39.326 1.00 85.12 102 ASN A N 1
ATOM 863 C CA . ASN A 1 102 ? -23.211 -3.744 40.131 1.00 85.12 102 ASN A CA 1
ATOM 864 C C . ASN A 1 102 ? -24.146 -2.657 40.672 1.00 85.12 102 ASN A C 1
ATOM 866 O O . ASN A 1 102 ? -24.010 -2.268 41.828 1.00 85.12 102 ASN A O 1
ATOM 870 N N . LEU A 1 103 ? -25.114 -2.206 39.870 1.00 89.62 103 LEU A N 1
ATOM 871 C CA . LEU A 1 103 ? -26.114 -1.222 40.280 1.00 89.62 103 LEU A CA 1
ATOM 872 C C . LEU A 1 103 ? -27.034 -1.758 41.383 1.00 89.62 103 LEU A C 1
ATOM 874 O O . LEU A 1 103 ? -27.396 -1.002 42.281 1.00 89.62 103 LEU A O 1
ATOM 878 N N . ASP A 1 104 ? -27.361 -3.051 41.365 1.00 86.25 104 ASP A N 1
ATOM 879 C CA . ASP A 1 104 ? -28.183 -3.702 42.396 1.00 86.25 104 ASP A CA 1
ATOM 880 C C . ASP A 1 104 ? -27.516 -3.739 43.779 1.00 86.25 104 ASP A C 1
ATOM 882 O O . ASP A 1 104 ? -28.204 -3.843 44.793 1.00 86.25 104 ASP A O 1
ATOM 886 N N . ARG A 1 105 ? -26.186 -3.595 43.849 1.00 85.12 105 ARG A N 1
ATOM 887 C CA . ARG A 1 105 ? -25.441 -3.523 45.120 1.00 85.12 105 ARG A CA 1
ATOM 888 C C . ARG A 1 105 ? -25.573 -2.172 45.817 1.00 85.12 105 ARG A C 1
ATOM 890 O O . ARG A 1 105 ? -25.276 -2.076 47.005 1.00 85.12 105 ARG A O 1
ATOM 897 N N . PHE A 1 106 ? -25.988 -1.131 45.099 1.00 85.88 106 PHE A N 1
ATOM 898 C CA . PHE A 1 106 ? -26.185 0.195 45.671 1.00 85.88 106 PHE A CA 1
ATOM 899 C C . PHE A 1 106 ? -27.641 0.370 46.100 1.00 85.88 106 PHE A C 1
ATOM 901 O O . PHE A 1 106 ? -28.566 0.157 45.318 1.00 85.88 106 PHE A O 1
ATOM 908 N N . SER A 1 107 ? -27.862 0.814 47.334 1.00 78.62 107 SER A N 1
ATOM 909 C CA . SER A 1 107 ? -29.199 1.163 47.829 1.00 78.62 107 SER A CA 1
ATOM 910 C C . SER A 1 107 ? -29.626 2.575 47.413 1.00 78.62 107 SER A C 1
ATOM 912 O O . SER A 1 107 ? -30.816 2.842 47.273 1.00 78.62 107 SER A O 1
ATOM 914 N N . ASN A 1 108 ? -28.667 3.477 47.171 1.00 92.69 108 ASN A N 1
ATOM 915 C CA . ASN A 1 108 ? -28.919 4.880 46.848 1.00 92.69 108 ASN A CA 1
ATOM 916 C C . ASN A 1 108 ? -28.884 5.149 45.332 1.00 92.69 108 ASN A C 1
ATOM 918 O O . ASN A 1 108 ? -27.885 4.887 44.657 1.00 92.69 108 ASN A O 1
ATOM 922 N N . THR A 1 109 ? -29.944 5.773 44.818 1.00 89.25 109 THR A N 1
ATOM 923 C CA . THR A 1 109 ? -30.074 6.244 43.431 1.00 89.25 109 THR A CA 1
ATOM 924 C C . THR A 1 109 ? -28.917 7.143 42.984 1.00 89.25 109 THR A C 1
ATOM 926 O O . THR A 1 109 ? -28.476 7.041 41.843 1.00 89.25 109 THR A O 1
ATOM 929 N N . ALA A 1 110 ? -28.371 7.985 43.866 1.00 91.69 110 ALA A N 1
ATOM 930 C CA . ALA A 1 110 ? -27.253 8.865 43.518 1.00 91.69 110 ALA A CA 1
ATOM 931 C C . ALA A 1 110 ? -25.994 8.077 43.107 1.00 91.69 110 ALA A C 1
ATOM 933 O O . ALA A 1 110 ? -25.367 8.402 42.099 1.00 91.69 110 ALA A O 1
ATOM 934 N N . GLN A 1 111 ? -25.669 6.998 43.831 1.00 89.38 111 GLN A N 1
ATOM 935 C CA . GLN A 1 111 ? -24.538 6.122 43.500 1.00 89.38 111 GLN A CA 1
ATOM 936 C C . GLN A 1 111 ? -24.783 5.380 42.183 1.00 89.38 111 GLN A C 1
ATOM 938 O O . GLN A 1 111 ? -23.900 5.344 41.327 1.00 89.38 111 GLN A O 1
ATOM 943 N N . LYS A 1 112 ? -26.008 4.875 41.968 1.00 91.88 112 LYS A N 1
ATOM 944 C CA . LYS A 1 112 ? -26.393 4.229 40.702 1.00 91.88 112 LYS A CA 1
ATOM 945 C C . LYS A 1 112 ? -26.216 5.165 39.503 1.00 91.88 112 LYS A C 1
ATOM 947 O O . LYS A 1 112 ? -25.639 4.773 38.486 1.00 91.88 112 LYS A O 1
ATOM 952 N N . ASN A 1 113 ? -26.666 6.412 39.636 1.00 92.25 113 ASN A N 1
ATOM 953 C CA . ASN A 1 113 ? -26.537 7.428 38.593 1.00 92.25 113 ASN A CA 1
ATOM 954 C C . ASN A 1 113 ? -25.070 7.773 38.319 1.00 92.25 113 ASN A C 1
ATOM 956 O O . ASN A 1 113 ? -24.676 7.875 37.159 1.00 92.25 113 ASN A O 1
ATOM 960 N N . GLN A 1 114 ? -24.247 7.902 39.363 1.00 92.31 114 GLN A N 1
ATOM 961 C CA . GLN A 1 114 ? -22.819 8.175 39.211 1.00 92.31 114 GLN A CA 1
ATOM 962 C C . GLN A 1 114 ? -22.095 7.046 38.463 1.00 92.31 114 GLN A C 1
ATOM 964 O O . GLN A 1 114 ? -21.363 7.325 37.515 1.00 92.31 114 GLN A O 1
ATOM 969 N N . THR A 1 115 ? -22.323 5.782 38.832 1.00 89.62 115 THR A N 1
ATOM 970 C CA . THR A 1 115 ? -21.714 4.631 38.141 1.00 89.62 115 THR A CA 1
ATOM 971 C C . THR A 1 115 ? -22.194 4.520 36.694 1.00 89.62 115 THR A C 1
ATOM 973 O O . THR A 1 115 ? -21.401 4.251 35.794 1.00 89.62 115 THR A O 1
ATOM 976 N N . THR A 1 116 ? -23.480 4.781 36.443 1.00 91.00 116 THR A N 1
ATOM 977 C CA . THR A 1 116 ? -24.031 4.791 35.080 1.00 91.00 116 THR A CA 1
ATOM 978 C C . THR A 1 116 ? -23.385 5.886 34.233 1.00 91.00 116 THR A C 1
ATOM 980 O O . THR A 1 116 ? -22.990 5.627 33.100 1.00 91.00 116 THR A O 1
ATOM 983 N N . LYS A 1 117 ? -23.209 7.090 34.789 1.00 94.31 117 LYS A N 1
ATOM 984 C CA . LYS A 1 117 ? -22.525 8.191 34.105 1.00 94.31 117 LYS A CA 1
ATOM 985 C C . LYS A 1 117 ? -21.080 7.833 33.759 1.00 94.31 117 LYS A C 1
ATOM 987 O O . LYS A 1 117 ? -20.684 8.009 32.618 1.00 94.31 117 LYS A O 1
ATOM 992 N N . GLN A 1 118 ? -20.330 7.261 34.701 1.00 92.25 118 GLN A N 1
ATOM 993 C CA . GLN A 1 118 ? -18.958 6.810 34.440 1.00 92.25 118 GLN A CA 1
ATOM 994 C C . GLN A 1 118 ? -18.900 5.799 33.287 1.00 92.25 118 GLN A C 1
ATOM 996 O O . GLN A 1 118 ? -18.030 5.896 32.430 1.00 92.25 118 GLN A O 1
ATOM 1001 N N . MET A 1 119 ? -19.849 4.860 33.225 1.00 91.56 119 MET A N 1
ATOM 1002 C CA . MET A 1 119 ? -19.931 3.906 32.117 1.00 91.56 119 MET A CA 1
ATOM 1003 C C . MET A 1 119 ? -20.207 4.599 30.773 1.00 91.56 119 MET A C 1
ATOM 1005 O O . MET A 1 119 ? -19.607 4.230 29.764 1.00 91.56 119 MET A O 1
ATOM 1009 N N . LEU A 1 120 ? -21.096 5.597 30.748 1.00 94.19 120 LEU A N 1
ATOM 1010 C CA . LEU A 1 120 ? -21.367 6.393 29.547 1.00 94.19 120 LEU A CA 1
ATOM 1011 C C . LEU A 1 120 ? -20.126 7.173 29.095 1.00 94.19 120 LEU A C 1
ATOM 1013 O O . LEU A 1 120 ? -19.809 7.148 27.907 1.00 94.19 120 LEU A O 1
ATOM 1017 N N . ASP A 1 121 ? -19.390 7.777 30.030 1.00 95.44 121 ASP A N 1
ATOM 1018 C CA . ASP A 1 121 ? -18.147 8.498 29.738 1.00 95.44 121 ASP A CA 1
ATOM 1019 C C . ASP A 1 121 ? -17.088 7.557 29.119 1.00 95.44 121 ASP A C 1
ATOM 1021 O O . ASP A 1 121 ? -16.386 7.929 28.177 1.00 95.44 121 ASP A O 1
ATOM 1025 N N . GLU A 1 122 ? -16.980 6.311 29.596 1.00 94.00 122 GLU A N 1
ATOM 1026 C CA . GLU A 1 122 ? -16.071 5.311 29.013 1.00 94.00 122 GLU A CA 1
ATOM 1027 C C . GLU A 1 122 ? -16.503 4.862 27.606 1.00 94.00 122 GLU A C 1
ATOM 1029 O O . GLU A 1 122 ? -15.657 4.699 26.721 1.00 94.00 122 GLU A O 1
ATOM 1034 N N . ILE A 1 123 ? -17.811 4.724 27.356 1.00 94.56 123 ILE A N 1
ATOM 1035 C CA . ILE A 1 123 ? -18.344 4.447 26.011 1.00 94.56 123 ILE A CA 1
ATOM 1036 C C . ILE A 1 123 ? -18.019 5.601 25.058 1.00 94.56 123 ILE A C 1
ATOM 1038 O O . ILE A 1 123 ? -17.588 5.363 23.927 1.00 94.56 123 ILE A O 1
ATOM 1042 N N . GLU A 1 124 ? -18.188 6.846 25.504 1.00 96.44 124 GLU A N 1
ATOM 1043 C CA . GLU A 1 124 ? -17.879 8.030 24.703 1.00 96.44 124 GLU A CA 1
ATOM 1044 C C . GLU A 1 124 ? -16.386 8.092 24.349 1.00 96.44 124 GLU A C 1
ATOM 1046 O O . GLU A 1 124 ? -16.028 8.253 23.177 1.00 96.44 124 GLU A O 1
ATOM 1051 N N . LYS A 1 125 ? -15.498 7.877 25.329 1.00 95.25 125 LYS A N 1
ATOM 1052 C CA . LYS A 1 125 ? -14.046 7.805 25.094 1.00 95.25 125 LYS A CA 1
ATOM 1053 C C . LYS A 1 125 ? -13.685 6.720 24.081 1.00 95.25 125 LYS A C 1
ATOM 1055 O O . LYS A 1 125 ? -12.892 6.975 23.170 1.00 95.25 125 LYS A O 1
ATOM 1060 N N . TRP A 1 126 ? -14.268 5.527 24.208 1.00 95.75 126 TRP A N 1
ATOM 1061 C CA . TRP A 1 126 ? -14.048 4.430 23.264 1.00 95.75 126 TRP A CA 1
ATOM 1062 C C . TRP A 1 126 ? -14.537 4.784 21.850 1.00 95.75 126 TRP A C 1
ATOM 1064 O O . TRP A 1 126 ? -13.812 4.566 20.876 1.00 95.75 126 TRP A O 1
ATOM 1074 N N . ALA A 1 127 ? -15.707 5.417 21.721 1.00 95.62 127 ALA A N 1
ATOM 1075 C CA . ALA A 1 127 ? -16.238 5.854 20.430 1.00 95.62 127 ALA A CA 1
ATOM 1076 C C . ALA A 1 127 ? -15.325 6.892 19.751 1.00 95.62 127 ALA A C 1
ATOM 1078 O O . ALA A 1 127 ? -15.031 6.790 18.554 1.00 95.62 127 ALA A O 1
ATOM 1079 N N . ILE A 1 128 ? -14.813 7.861 20.519 1.00 96.75 128 ILE A N 1
ATOM 1080 C CA . ILE A 1 128 ? -13.835 8.847 20.038 1.00 96.75 128 ILE A CA 1
ATOM 1081 C C . ILE A 1 128 ? -12.560 8.147 19.559 1.00 96.75 128 ILE A C 1
ATOM 1083 O O . ILE A 1 128 ? -12.050 8.467 18.478 1.00 96.75 128 ILE A O 1
ATOM 1087 N N . LYS A 1 129 ? -12.056 7.186 20.340 1.00 95.81 129 LYS A N 1
ATOM 1088 C CA . LYS A 1 129 ? -10.848 6.427 20.012 1.00 95.81 129 LYS A CA 1
ATOM 1089 C C . LYS A 1 129 ? -11.003 5.658 18.704 1.00 95.81 129 LYS A C 1
ATOM 1091 O O . LYS A 1 129 ? -10.171 5.832 17.817 1.00 95.81 129 LYS A O 1
ATOM 1096 N N . ILE A 1 130 ? -12.082 4.889 18.540 1.00 95.38 130 ILE A N 1
ATOM 1097 C CA . ILE A 1 130 ? -12.351 4.152 17.296 1.00 95.38 130 ILE A CA 1
ATOM 1098 C C . ILE A 1 130 ? -12.395 5.087 16.101 1.00 95.38 130 ILE A C 1
ATOM 1100 O O . ILE A 1 130 ? -11.729 4.829 15.097 1.00 95.38 130 ILE A O 1
ATOM 1104 N N . ARG A 1 131 ? -13.145 6.190 16.207 1.00 96.25 131 ARG A N 1
ATOM 1105 C CA . ARG A 1 131 ? -13.269 7.153 15.111 1.00 96.25 131 ARG A CA 1
ATOM 1106 C C . ARG A 1 131 ? -11.901 7.679 14.687 1.00 96.25 131 ARG A C 1
ATOM 1108 O O . ARG A 1 131 ? -11.616 7.751 13.494 1.00 96.25 131 ARG A O 1
ATOM 1115 N N . ARG A 1 132 ? -11.050 8.028 15.655 1.00 96.06 132 ARG A N 1
ATOM 1116 C CA . ARG A 1 132 ? -9.690 8.505 15.389 1.00 96.06 132 ARG A CA 1
ATOM 1117 C C . ARG A 1 132 ? -8.844 7.430 14.712 1.00 96.06 132 ARG A C 1
ATOM 1119 O O . ARG A 1 132 ? -8.318 7.677 13.633 1.00 96.06 132 ARG A O 1
ATOM 1126 N N . THR A 1 133 ? -8.776 6.234 15.292 1.00 94.88 133 THR A N 1
ATOM 1127 C CA . THR A 1 133 ? -7.996 5.118 14.741 1.00 94.88 133 THR A CA 1
ATOM 1128 C C . THR A 1 133 ? -8.429 4.768 13.318 1.00 94.88 133 THR A C 1
ATOM 1130 O O . THR A 1 133 ? -7.580 4.535 12.454 1.00 94.88 133 THR A O 1
ATOM 1133 N N . PHE A 1 134 ? -9.735 4.769 13.045 1.00 93.75 134 PHE A N 1
ATOM 1134 C CA . PHE A 1 134 ? -10.267 4.496 11.715 1.00 93.75 134 PHE A CA 1
ATOM 1135 C C . PHE A 1 134 ? -9.905 5.598 10.713 1.00 93.75 134 PHE A C 1
ATOM 1137 O O . PHE A 1 134 ? -9.447 5.293 9.613 1.00 93.75 134 PHE A O 1
ATOM 1144 N N . ASN A 1 135 ? -10.041 6.871 11.094 1.00 95.06 135 ASN A N 1
ATOM 1145 C CA . ASN A 1 135 ? -9.682 8.003 10.236 1.00 95.06 135 ASN A CA 1
ATOM 1146 C C . ASN A 1 135 ? -8.187 8.033 9.896 1.00 95.06 135 ASN A C 1
ATOM 1148 O O . ASN A 1 135 ? -7.827 8.254 8.736 1.00 95.06 135 ASN A O 1
ATOM 1152 N N . ASP A 1 136 ? -7.328 7.778 10.882 1.00 93.50 136 ASP A N 1
ATOM 1153 C CA . ASP A 1 136 ? -5.879 7.723 10.688 1.00 93.50 136 ASP A CA 1
ATOM 1154 C C . ASP A 1 136 ? -5.522 6.587 9.717 1.00 93.50 136 ASP A C 1
ATOM 1156 O O . ASP A 1 136 ? -4.822 6.798 8.725 1.00 93.50 136 ASP A O 1
ATOM 1160 N N . THR A 1 137 ? -6.100 5.402 9.941 1.00 94.06 137 THR A N 1
ATOM 1161 C CA . THR A 1 137 ? -5.924 4.227 9.076 1.00 94.06 137 THR A CA 1
ATOM 1162 C C . THR A 1 137 ? -6.384 4.528 7.646 1.00 94.06 137 THR A C 1
ATOM 1164 O O . THR A 1 137 ? -5.624 4.352 6.695 1.00 94.06 137 THR A O 1
ATOM 1167 N N . LEU A 1 138 ? -7.595 5.060 7.466 1.00 95.06 138 LEU A N 1
ATOM 1168 C CA . LEU A 1 138 ? -8.151 5.390 6.151 1.00 95.06 138 LEU A CA 1
ATOM 1169 C C . LEU A 1 138 ? -7.284 6.403 5.388 1.00 95.06 138 LEU A C 1
ATOM 1171 O O . LEU A 1 138 ? -7.123 6.295 4.172 1.00 95.06 138 LEU A O 1
ATOM 1175 N N . THR A 1 139 ? -6.707 7.375 6.094 1.00 96.38 139 THR A N 1
ATOM 1176 C CA . THR A 1 139 ? -5.822 8.389 5.505 1.00 96.38 139 THR A CA 1
ATOM 1177 C C . THR A 1 139 ? -4.514 7.771 5.003 1.00 96.38 139 THR A C 1
ATOM 1179 O O . THR A 1 139 ? -4.108 8.038 3.865 1.00 96.38 139 THR A O 1
ATOM 1182 N N . SER A 1 140 ? -3.892 6.888 5.793 1.00 95.50 140 SER A N 1
ATOM 1183 C CA . SER A 1 140 ? -2.725 6.108 5.359 1.00 95.50 140 SER A CA 1
ATOM 1184 C C . SER A 1 140 ? -3.033 5.276 4.112 1.00 95.50 140 SER A C 1
ATOM 1186 O O . SER A 1 140 ? -2.302 5.342 3.120 1.00 95.50 140 SER A O 1
ATOM 1188 N N . TRP A 1 141 ? -4.148 4.538 4.119 1.00 97.62 141 TRP A N 1
ATOM 1189 C CA . TRP A 1 141 ? -4.544 3.679 3.000 1.00 97.62 141 TRP A CA 1
ATOM 1190 C C . TRP A 1 141 ? -4.838 4.466 1.721 1.00 97.62 141 TRP A C 1
ATOM 1192 O O . TRP A 1 141 ? -4.404 4.056 0.645 1.00 97.62 141 TRP A O 1
ATOM 1202 N N . ARG A 1 142 ? -5.491 5.631 1.818 1.00 97.25 142 ARG A N 1
ATOM 1203 C CA . ARG A 1 142 ? -5.684 6.536 0.670 1.00 97.25 142 ARG A CA 1
ATOM 1204 C C . ARG A 1 142 ? -4.357 7.017 0.094 1.00 97.25 142 ARG A C 1
ATOM 1206 O O . ARG A 1 142 ? -4.184 7.033 -1.120 1.00 97.25 142 ARG A O 1
ATOM 1213 N N . THR A 1 143 ? -3.406 7.365 0.955 1.00 96.94 143 THR A N 1
ATOM 1214 C CA . THR A 1 143 ? -2.066 7.781 0.519 1.00 96.94 143 THR A CA 1
ATOM 1215 C C . THR A 1 143 ? -1.348 6.645 -0.212 1.00 96.94 143 THR A C 1
ATOM 1217 O O . THR A 1 143 ? -0.752 6.865 -1.266 1.00 96.94 143 THR A O 1
ATOM 1220 N N . LEU A 1 144 ? -1.430 5.414 0.303 1.00 97.62 144 LEU A N 1
ATOM 1221 C CA . LEU A 1 144 ? -0.871 4.236 -0.362 1.00 97.62 144 LEU A CA 1
ATOM 1222 C C . LEU A 1 144 ? -1.531 3.962 -1.715 1.00 97.62 144 LEU A C 1
ATOM 1224 O O . LEU A 1 144 ? -0.810 3.674 -2.669 1.00 97.62 144 LEU A O 1
ATOM 1228 N N . ALA A 1 145 ? -2.855 4.085 -1.812 1.00 97.50 145 ALA A N 1
ATOM 1229 C CA . ALA A 1 145 ? -3.587 3.909 -3.064 1.00 97.50 145 ALA A CA 1
ATOM 1230 C C . ALA A 1 145 ? -3.157 4.940 -4.120 1.00 97.50 145 ALA A C 1
ATOM 1232 O O . ALA A 1 145 ? -2.751 4.560 -5.215 1.00 97.50 145 ALA A O 1
ATOM 1233 N N . ASN A 1 146 ? -3.110 6.225 -3.755 1.00 97.38 146 ASN A N 1
ATOM 1234 C CA . ASN A 1 146 ? -2.664 7.289 -4.660 1.00 97.38 146 ASN A CA 1
ATOM 1235 C C . ASN A 1 146 ? -1.221 7.065 -5.147 1.00 97.38 146 ASN A C 1
ATOM 1237 O O . ASN A 1 146 ? -0.916 7.245 -6.325 1.00 97.38 146 ASN A O 1
ATOM 1241 N N . ASN A 1 147 ? -0.327 6.625 -4.254 1.00 97.19 147 ASN A N 1
ATOM 1242 C CA . ASN A 1 147 ? 1.048 6.289 -4.627 1.00 97.19 147 ASN A CA 1
ATOM 1243 C C . ASN A 1 147 ? 1.114 5.080 -5.577 1.00 97.19 147 ASN A C 1
ATOM 1245 O O . ASN A 1 147 ? 1.984 5.030 -6.445 1.00 97.19 147 ASN A O 1
ATOM 1249 N N . ALA A 1 148 ? 0.219 4.102 -5.416 1.00 97.44 148 ALA A N 1
ATOM 1250 C CA . ALA A 1 148 ? 0.137 2.950 -6.308 1.00 97.44 148 ALA A CA 1
ATOM 1251 C C . ALA A 1 148 ? -0.312 3.366 -7.715 1.00 97.44 148 ALA A C 1
ATOM 1253 O O . ALA A 1 148 ? 0.253 2.888 -8.699 1.00 97.44 148 ALA A O 1
ATOM 1254 N N . ASP A 1 149 ? -1.270 4.289 -7.814 1.00 97.50 149 ASP A N 1
ATOM 1255 C CA . ASP A 1 149 ? -1.733 4.829 -9.093 1.00 97.50 149 ASP A CA 1
ATOM 1256 C C . ASP A 1 149 ? -0.632 5.611 -9.822 1.00 97.50 149 ASP A C 1
ATOM 1258 O O . ASP A 1 149 ? -0.411 5.387 -11.014 1.00 97.50 149 ASP A O 1
ATOM 1262 N N . ASP A 1 150 ? 0.127 6.455 -9.117 1.00 97.00 150 ASP A N 1
ATOM 1263 C CA . ASP A 1 150 ? 1.300 7.136 -9.688 1.00 97.00 150 ASP A CA 1
ATOM 1264 C C . ASP A 1 150 ? 2.347 6.131 -10.207 1.00 97.00 150 ASP A C 1
ATOM 1266 O O . ASP A 1 150 ? 2.831 6.239 -11.339 1.00 97.00 150 ASP A O 1
ATOM 1270 N N . LEU A 1 151 ? 2.655 5.093 -9.422 1.00 97.94 151 LEU A N 1
ATOM 1271 C CA . LEU A 1 151 ? 3.570 4.029 -9.846 1.00 97.94 151 LEU A CA 1
ATOM 1272 C C . LEU A 1 151 ? 3.053 3.276 -11.071 1.00 97.94 151 LEU A C 1
ATOM 1274 O O . LEU A 1 151 ? 3.834 2.980 -11.976 1.00 97.94 151 LEU A O 1
ATOM 1278 N N . LYS A 1 152 ? 1.751 2.990 -11.133 1.00 97.62 152 LYS A N 1
ATOM 1279 C CA . LYS A 1 152 ? 1.114 2.346 -12.285 1.00 97.62 152 LYS A CA 1
ATOM 1280 C C . LYS A 1 152 ? 1.296 3.178 -13.555 1.00 97.62 152 LYS A C 1
ATOM 1282 O O . LYS A 1 152 ? 1.647 2.614 -14.591 1.00 97.62 152 LYS A O 1
ATOM 1287 N N . GLN A 1 153 ? 1.119 4.499 -13.483 1.00 97.38 153 GLN A N 1
ATOM 1288 C CA . GLN A 1 153 ? 1.356 5.379 -14.634 1.00 97.38 153 GLN A CA 1
ATOM 1289 C C . GLN A 1 153 ? 2.828 5.381 -15.058 1.00 97.38 153 GLN A C 1
ATOM 1291 O O . GLN A 1 153 ? 3.128 5.261 -16.245 1.00 97.38 153 GLN A O 1
ATOM 1296 N N . LYS A 1 154 ? 3.762 5.432 -14.102 1.00 96.50 154 LYS A N 1
ATOM 1297 C CA . LYS A 1 154 ? 5.204 5.354 -14.396 1.00 96.50 154 LYS A CA 1
ATOM 1298 C C . LYS A 1 154 ? 5.581 4.046 -15.088 1.00 96.50 154 LYS A C 1
ATOM 1300 O O . LYS A 1 154 ? 6.310 4.066 -16.078 1.00 96.50 154 LYS A O 1
ATOM 1305 N N . TRP A 1 155 ? 5.051 2.920 -14.611 1.00 97.56 155 TRP A N 1
ATOM 1306 C CA . TRP A 1 155 ? 5.254 1.616 -15.243 1.00 97.56 155 TRP A CA 1
ATOM 1307 C C . TRP A 1 155 ? 4.671 1.547 -16.653 1.00 97.56 155 TRP A C 1
ATOM 1309 O O . TRP A 1 155 ? 5.331 1.018 -17.544 1.00 97.56 155 TRP A O 1
ATOM 1319 N N . LYS A 1 156 ? 3.486 2.126 -16.876 1.00 96.56 156 LYS A N 1
ATOM 1320 C CA . LYS A 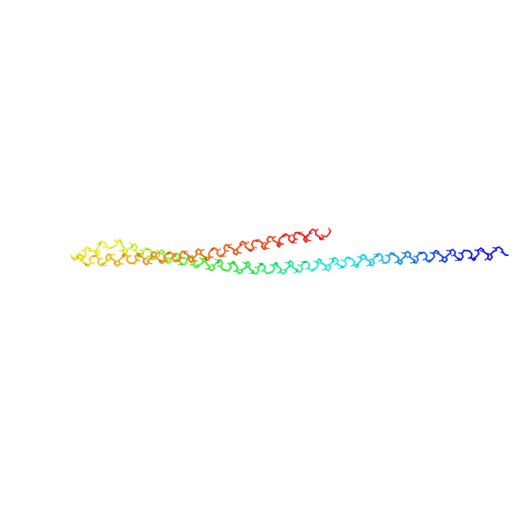1 156 ? 2.879 2.223 -18.209 1.00 96.56 156 LYS A CA 1
ATOM 1321 C C . LYS A 1 156 ? 3.781 2.989 -19.183 1.00 96.56 156 LYS A C 1
ATOM 1323 O O . LYS A 1 156 ? 4.094 2.470 -20.247 1.00 96.56 156 LYS A O 1
ATOM 1328 N N . ILE A 1 157 ? 4.278 4.160 -18.780 1.00 94.12 157 ILE A N 1
ATOM 1329 C CA . ILE A 1 157 ? 5.196 4.972 -19.596 1.00 94.12 157 ILE A CA 1
ATOM 1330 C C . ILE A 1 157 ? 6.485 4.200 -19.918 1.00 94.12 157 ILE A C 1
ATOM 1332 O O . ILE A 1 157 ? 6.995 4.259 -21.034 1.00 94.12 157 ILE A O 1
ATOM 1336 N N . ILE A 1 158 ? 7.043 3.469 -18.949 1.00 94.19 158 ILE A N 1
ATOM 1337 C CA . ILE A 1 158 ? 8.237 2.643 -19.177 1.00 94.19 158 ILE A CA 1
ATOM 1338 C C . ILE A 1 158 ? 7.950 1.522 -20.178 1.00 94.19 158 ILE A C 1
ATOM 1340 O O . ILE A 1 158 ? 8.779 1.288 -21.058 1.00 94.19 158 ILE A O 1
ATOM 1344 N N . ALA A 1 159 ? 6.806 0.847 -20.061 1.00 92.69 159 ALA A N 1
ATOM 1345 C CA . ALA A 1 159 ? 6.408 -0.214 -20.981 1.00 92.69 159 ALA A CA 1
ATOM 1346 C C . ALA A 1 159 ? 6.265 0.320 -22.415 1.00 92.69 159 ALA A C 1
ATOM 1348 O O . ALA A 1 159 ? 6.909 -0.207 -23.319 1.00 92.69 159 ALA A O 1
ATOM 1349 N N . GLU A 1 160 ? 5.538 1.424 -22.598 1.00 91.62 160 GLU A N 1
ATOM 1350 C CA . GLU A 1 160 ? 5.352 2.083 -23.900 1.00 91.62 160 GLU A CA 1
ATOM 1351 C C . GLU A 1 160 ? 6.691 2.511 -24.522 1.00 91.62 160 GLU A C 1
ATOM 1353 O O . GLU A 1 160 ? 6.957 2.246 -25.694 1.00 91.62 160 GLU A O 1
ATOM 1358 N N . ASN A 1 161 ? 7.583 3.117 -23.731 1.00 88.94 161 ASN A N 1
ATOM 1359 C CA . ASN A 1 161 ? 8.910 3.512 -24.209 1.00 88.94 161 ASN A CA 1
ATOM 1360 C C . ASN A 1 161 ? 9.787 2.306 -24.575 1.00 88.94 161 ASN A C 1
ATOM 1362 O O . ASN A 1 161 ? 10.554 2.369 -25.535 1.00 88.94 161 ASN A O 1
ATOM 1366 N N . SER A 1 162 ? 9.679 1.212 -23.820 1.00 86.06 162 SER A N 1
ATOM 1367 C CA . SER A 1 162 ? 10.432 -0.019 -24.081 1.00 86.06 162 SER A CA 1
ATOM 1368 C C . SER A 1 162 ? 9.943 -0.708 -25.356 1.00 86.06 162 SER A C 1
ATOM 1370 O O . SER A 1 162 ? 10.759 -1.160 -26.159 1.00 86.06 162 SER A O 1
ATOM 1372 N N . GLU A 1 163 ? 8.628 -0.738 -25.589 1.00 84.75 163 GLU A N 1
ATOM 1373 C CA . GLU A 1 163 ? 8.043 -1.214 -26.846 1.00 84.75 163 GLU A CA 1
ATOM 1374 C C . GLU A 1 163 ? 8.462 -0.332 -28.022 1.00 84.75 163 GLU A C 1
ATOM 1376 O O . GLU A 1 163 ? 8.966 -0.841 -29.022 1.00 84.75 163 GLU A O 1
ATOM 1381 N N . GLY A 1 164 ? 8.359 0.992 -27.886 1.00 81.06 164 GLY A N 1
ATOM 1382 C CA . GLY A 1 164 ? 8.813 1.929 -28.912 1.00 81.06 164 GLY A CA 1
ATOM 1383 C C . GLY A 1 164 ? 10.296 1.762 -29.259 1.00 81.06 164 GLY A C 1
ATOM 1384 O O . GLY A 1 164 ? 10.673 1.891 -30.421 1.00 81.06 164 GLY A O 1
ATOM 1385 N N . PHE A 1 165 ? 11.142 1.425 -28.281 1.00 78.75 165 PHE A N 1
ATOM 1386 C CA . PHE A 1 165 ? 12.550 1.111 -28.523 1.00 78.75 165 PHE A CA 1
ATOM 1387 C C . PHE A 1 165 ? 12.732 -0.226 -29.260 1.00 78.75 165 PHE A C 1
ATOM 1389 O O . PHE A 1 165 ? 13.535 -0.308 -30.189 1.00 78.75 165 PHE A O 1
ATOM 1396 N N . ARG A 1 166 ? 11.948 -1.254 -28.907 1.00 72.88 166 ARG A N 1
ATOM 1397 C CA . ARG A 1 166 ? 11.966 -2.572 -29.565 1.00 72.88 166 ARG A CA 1
ATOM 1398 C C . ARG A 1 166 ? 11.667 -2.486 -31.064 1.00 72.88 166 ARG A C 1
ATOM 1400 O O . ARG A 1 166 ? 12.277 -3.224 -31.824 1.00 72.88 166 ARG A O 1
ATOM 1407 N N . PHE A 1 167 ? 10.768 -1.593 -31.479 1.00 66.00 167 PHE A N 1
ATOM 1408 C CA . PHE A 1 167 ? 10.389 -1.414 -32.888 1.00 66.00 167 PHE A CA 1
ATOM 1409 C C . PHE A 1 167 ? 11.243 -0.383 -33.650 1.00 66.00 167 PHE A C 1
ATOM 1411 O O . PHE A 1 167 ? 11.031 -0.181 -34.841 1.00 66.00 167 PHE A O 1
ATOM 1418 N N . LYS A 1 168 ? 12.200 0.280 -32.983 1.00 65.75 168 LYS A N 1
ATOM 1419 C CA . LYS A 1 168 ? 13.184 1.184 -33.614 1.00 65.75 168 LYS A CA 1
ATOM 1420 C C . LYS A 1 168 ? 14.510 0.496 -33.949 1.00 65.75 168 LYS A C 1
ATOM 1422 O O . LYS A 1 168 ? 15.300 1.046 -34.713 1.00 65.75 168 LYS A O 1
ATOM 1427 N N . GLY A 1 169 ? 14.787 -0.654 -33.338 1.00 56.56 169 GLY A N 1
ATOM 1428 C CA . GLY A 1 169 ? 15.907 -1.509 -33.711 1.00 56.56 169 GLY A CA 1
ATOM 1429 C C . GLY A 1 169 ? 15.459 -2.486 -34.792 1.00 56.56 169 GLY A C 1
ATOM 1430 O O . GLY A 1 169 ? 14.629 -3.338 -34.487 1.00 56.56 169 GLY A O 1
ATOM 1431 N N . PHE A 1 170 ? 16.063 -2.364 -35.980 1.00 45.16 170 PHE A N 1
ATOM 1432 C CA . PHE A 1 170 ? 15.833 -3.089 -37.246 1.00 45.16 170 PHE A CA 1
ATOM 1433 C C . PHE A 1 170 ? 14.838 -2.439 -38.213 1.00 45.16 170 PHE A C 1
ATOM 1435 O O . PHE A 1 170 ? 13.614 -2.513 -37.985 1.00 45.16 170 PHE A O 1
#

pLDDT: mean 88.9, std 11.28, range [45.16, 98.19]

Organism: Reticulomyxa filosa (NCBI:txid46433)

Secondary structure (DSSP, 8-state):
--HHHHHHHHHHHHHHHHHHHHHHHHHHHHHHHHHHHHHHHHHHHHHHHHHHHHHHHHHHHHHHHHHHHHHHHHHHHHHHHHHHHHHHHHHHHHHHHHHHHHHTT-SSHHHHHHHHHHHHHHHHHHHHHHHHHHHHHHHHHHHHHHHHHHHHHHHHHHHHHHHHHHTT--

Sequence (170 aa):
MRELRSETTQENIYKNLVDAVRLNNRLKKNKFLKNVRNDFYQFNKLTQELNTIIRHLNQTMTNTFKWKLRFFEELAKSKSNIDTLILETNLLQNTIKNLPKNLDRFSNTAQKNQTTKQMLDEIEKWAIKIRRTFNDTLTSWRTLANNADDLKQKWKIIAENSEGFRFKGF